Protein AF-A0A4V3AUD9-F1 (afdb_monomer)

Foldseek 3Di:
DDDDDDDVVVVLVQVLPQLAAFDLPWDPDDDTDPSNPCRLVCCCPPCVPPVVSDDPVSSVCSHPVSVCVVVVVDPDD

InterPro domains:
  IPR032466 Metal-dependent hydrolase [SSF51556] (7-75)

Solvent-accessible surface area (backbone atoms only — not comparable to full-atom values): 4727 Å² total; per-residue (Å²): 96,87,79,91,76,83,56,71,65,60,52,47,56,48,64,63,36,91,84,45,62,72,74,48,84,52,55,88,69,79,68,63,42,69,40,56,83,37,40,71,59,45,45,55,47,44,38,26,68,68,66,57,68,34,55,67,68,57,50,50,35,24,67,42,60,50,53,28,61,74,70,65,66,64,88,86,124

Mean predicted aligned error: 3.91 Å

pLDDT: mean 93.03, std 8.97, range [54.25, 98.75]

Sequence (77 aa):
MVIHWGLEEDVLLGMCHPLQMVGSDGIFSGKRHPRLTGTFLRVLGKYVREDGALTLEQAIRKMTSAPAQLMRLHDGR

Radius of gyration: 13.9 Å; Cα contacts (8 Å, |Δi|>4): 64; chains: 1; bounding box: 38×22×37 Å

Organism: NCBI:txid2547811

Secondary structure (DSSP, 8-state):
-----S-HHHHHHHHHSTT---------SSS--THHHHHHHHIIIIIIIIS--S-HHHHHHHHTHHHHHHHT-----

Structure (mmCIF, N/CA/C/O backbone):
data_AF-A0A4V3AUD9-F1
#
_entry.id   AF-A0A4V3AUD9-F1
#
loop_
_atom_site.group_PDB
_atom_site.id
_atom_site.type_symbol
_atom_site.label_atom_id
_atom_site.label_alt_id
_atom_site.label_comp_id
_atom_site.label_asym_id
_atom_site.label_entity_id
_atom_site.label_seq_id
_atom_site.pdbx_PD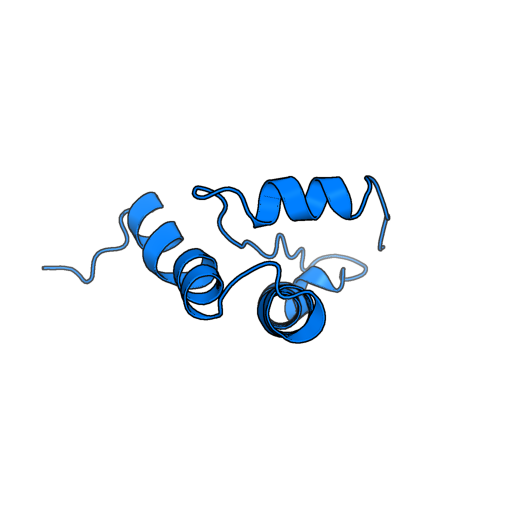B_ins_code
_atom_site.Cartn_x
_atom_site.Cartn_y
_atom_site.Cartn_z
_atom_site.occupancy
_atom_site.B_iso_or_equiv
_atom_site.auth_seq_id
_atom_site.auth_comp_id
_atom_site.auth_asym_id
_atom_site.auth_atom_id
_atom_site.pdbx_PDB_model_num
ATOM 1 N N . MET A 1 1 ? 20.358 2.853 -0.914 1.00 63.81 1 MET A N 1
ATOM 2 C CA . MET A 1 1 ? 20.853 1.736 -1.755 1.00 63.81 1 MET A CA 1
ATOM 3 C C . MET A 1 1 ? 19.638 0.931 -2.167 1.00 63.81 1 MET A C 1
ATOM 5 O O . MET A 1 1 ? 18.864 0.642 -1.273 1.00 63.81 1 MET A O 1
ATOM 9 N N . VAL A 1 2 ? 19.414 0.670 -3.456 1.00 68.94 2 VAL A N 1
ATOM 10 C CA . VAL A 1 2 ? 18.327 -0.216 -3.912 1.00 68.94 2 VAL A CA 1
ATOM 11 C C . VAL A 1 2 ? 18.974 -1.550 -4.238 1.00 68.94 2 VAL A C 1
ATOM 13 O O . VAL A 1 2 ? 19.876 -1.593 -5.070 1.00 68.94 2 VAL A O 1
ATOM 16 N N . ILE A 1 3 ? 18.572 -2.599 -3.530 1.00 72.12 3 ILE A N 1
ATOM 17 C CA . ILE A 1 3 ? 18.996 -3.967 -3.813 1.00 72.12 3 ILE A CA 1
ATOM 18 C C . ILE A 1 3 ? 17.766 -4.651 -4.389 1.00 72.12 3 ILE A C 1
ATOM 20 O O . ILE A 1 3 ? 16.757 -4.780 -3.700 1.00 72.12 3 ILE A O 1
ATOM 24 N N . HIS A 1 4 ? 17.834 -5.026 -5.662 1.00 76.06 4 HIS A N 1
ATOM 25 C CA . HIS A 1 4 ? 16.803 -5.846 -6.281 1.00 76.06 4 HIS A CA 1
ATOM 26 C C . HIS A 1 4 ? 17.095 -7.295 -5.913 1.00 76.06 4 HIS A C 1
ATOM 28 O O . HIS A 1 4 ? 18.031 -7.898 -6.433 1.00 76.06 4 HIS A O 1
ATOM 34 N N . TRP A 1 5 ? 16.340 -7.807 -4.949 1.00 71.00 5 TRP A N 1
ATOM 35 C CA . TRP A 1 5 ? 1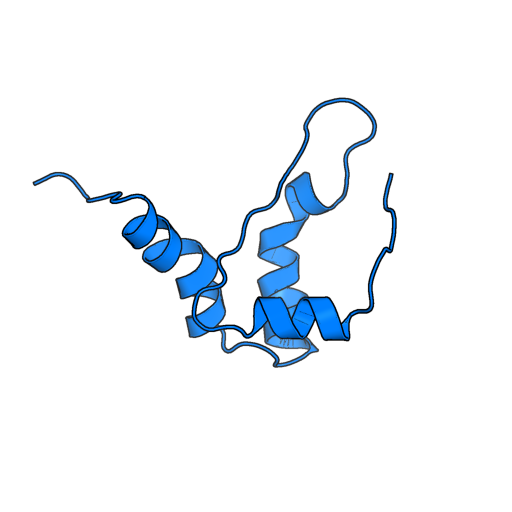6.415 -9.187 -4.498 1.00 71.00 5 TRP A CA 1
ATOM 36 C C . TRP A 1 5 ? 15.012 -9.792 -4.565 1.00 71.00 5 TRP A C 1
ATOM 38 O O . TRP A 1 5 ? 14.068 -9.177 -4.069 1.00 71.00 5 TRP A O 1
ATOM 48 N N . GLY A 1 6 ? 14.892 -10.963 -5.194 1.00 82.38 6 GLY A N 1
ATOM 49 C CA . GLY A 1 6 ? 13.611 -11.591 -5.542 1.00 82.38 6 GLY A CA 1
ATOM 50 C C . GLY A 1 6 ? 13.113 -11.233 -6.948 1.00 82.38 6 GLY A C 1
ATOM 51 O O . GLY A 1 6 ? 13.659 -10.343 -7.608 1.00 82.38 6 GLY A O 1
ATOM 52 N N . LEU A 1 7 ? 12.092 -11.957 -7.409 1.00 90.00 7 LEU A N 1
ATOM 53 C CA . LEU A 1 7 ? 11.403 -11.698 -8.673 1.00 90.00 7 LEU A CA 1
ATOM 54 C C . LEU A 1 7 ? 10.184 -10.799 -8.427 1.00 90.00 7 LEU A C 1
ATOM 56 O O . LEU A 1 7 ? 9.584 -10.821 -7.353 1.00 90.00 7 LEU A O 1
ATOM 60 N N . GLU A 1 8 ? 9.776 -10.018 -9.430 1.00 90.94 8 GLU A N 1
ATOM 61 C CA . GLU A 1 8 ? 8.555 -9.197 -9.328 1.00 90.94 8 GLU A CA 1
ATOM 62 C C . GLU A 1 8 ? 7.313 -10.073 -9.071 1.00 90.94 8 GLU A C 1
ATOM 64 O O . GLU A 1 8 ? 6.394 -9.666 -8.365 1.00 90.94 8 GLU A O 1
ATOM 69 N N . GLU A 1 9 ? 7.315 -11.306 -9.579 1.00 93.50 9 GLU A N 1
ATOM 70 C CA . GLU A 1 9 ? 6.263 -12.303 -9.356 1.00 93.50 9 GLU A CA 1
ATOM 71 C C . GLU A 1 9 ? 6.092 -12.653 -7.870 1.00 93.50 9 GLU A C 1
ATOM 73 O O . GLU A 1 9 ? 4.962 -12.750 -7.392 1.00 93.50 9 GLU A O 1
ATOM 78 N N . ASP A 1 10 ? 7.188 -12.749 -7.111 1.00 93.44 10 ASP A N 1
ATOM 79 C CA . ASP A 1 10 ? 7.142 -13.004 -5.666 1.00 93.44 10 ASP A CA 1
ATOM 80 C C . ASP A 1 10 ? 6.524 -11.814 -4.917 1.00 93.44 10 ASP A C 1
ATOM 82 O O . ASP A 1 10 ? 5.753 -11.974 -3.964 1.00 93.44 10 ASP A O 1
ATOM 86 N N . VAL A 1 11 ? 6.830 -10.594 -5.374 1.00 92.62 11 VAL A N 1
ATOM 87 C CA . VAL A 1 11 ? 6.240 -9.364 -4.832 1.00 92.62 11 VAL A CA 1
ATOM 88 C C . VAL A 1 11 ? 4.741 -9.334 -5.108 1.00 92.62 11 VAL A C 1
ATOM 90 O O . VAL A 1 11 ? 3.967 -9.022 -4.201 1.00 92.62 11 VAL A O 1
ATOM 93 N N . LEU A 1 12 ? 4.319 -9.682 -6.327 1.00 94.94 12 LEU A N 1
ATOM 94 C CA . LEU A 1 12 ? 2.908 -9.743 -6.705 1.00 94.94 12 LEU A CA 1
ATOM 95 C C . LEU A 1 12 ? 2.154 -10.827 -5.932 1.00 94.94 12 LEU A C 1
ATOM 97 O O . LEU A 1 12 ? 1.042 -10.570 -5.472 1.00 94.94 12 LEU A O 1
ATOM 101 N N . LEU A 1 13 ? 2.768 -11.992 -5.706 1.00 94.88 13 LEU A N 1
ATOM 102 C CA . LEU A 1 13 ? 2.189 -13.057 -4.887 1.00 94.88 13 LEU A CA 1
ATOM 103 C C . LEU A 1 13 ? 1.840 -12.544 -3.482 1.00 94.88 13 LEU A C 1
ATOM 105 O O . LEU A 1 13 ? 0.718 -12.727 -3.004 1.00 94.88 13 LEU A O 1
ATOM 109 N N . GLY A 1 14 ? 2.778 -11.841 -2.840 1.00 94.81 14 GLY A N 1
ATOM 110 C CA . GLY A 1 14 ? 2.534 -11.195 -1.552 1.00 94.81 14 GLY A CA 1
ATOM 111 C C . GLY A 1 14 ? 1.495 -10.074 -1.642 1.00 94.81 14 GLY A C 1
ATOM 112 O O . GLY A 1 14 ? 0.565 -10.028 -0.838 1.00 94.81 14 GLY A O 1
ATOM 113 N N . MET A 1 15 ? 1.620 -9.183 -2.628 1.00 95.62 15 MET A N 1
ATOM 114 C CA . MET A 1 15 ? 0.748 -8.016 -2.823 1.00 95.62 15 MET A CA 1
ATOM 115 C C . MET A 1 15 ? -0.727 -8.413 -2.977 1.00 95.62 15 MET A C 1
ATOM 117 O O . MET A 1 15 ? -1.606 -7.813 -2.349 1.00 95.62 15 MET A O 1
ATOM 121 N N . CYS A 1 16 ? -0.998 -9.451 -3.768 1.00 96.12 16 CYS A N 1
ATOM 122 C CA . CYS A 1 16 ? -2.347 -9.928 -4.065 1.00 96.12 16 CYS A CA 1
ATOM 123 C C . CYS A 1 16 ? -2.947 -10.785 -2.942 1.00 96.12 16 CYS A C 1
ATOM 125 O O . CYS A 1 16 ? -4.156 -11.020 -2.930 1.00 96.12 16 CYS A O 1
ATOM 127 N N . HIS A 1 17 ? -2.150 -11.214 -1.956 1.00 97.50 17 HIS A N 1
ATOM 128 C CA . HIS A 1 17 ? -2.663 -12.000 -0.840 1.00 97.50 17 HIS A CA 1
ATOM 129 C C . HIS A 1 17 ? -3.704 -11.198 -0.023 1.00 97.50 17 HIS A C 1
ATOM 131 O O . HIS A 1 17 ? -3.435 -10.046 0.344 1.00 97.50 17 HIS A O 1
ATOM 137 N N . PRO A 1 18 ? -4.871 -11.769 0.345 1.00 95.56 18 PRO A N 1
ATOM 138 C CA . PRO A 1 18 ? -5.947 -11.029 1.021 1.00 95.56 18 PRO A CA 1
ATOM 139 C C . PRO A 1 18 ? -5.557 -10.370 2.354 1.00 95.56 18 PRO A C 1
ATOM 141 O O . PRO A 1 18 ? -6.142 -9.356 2.737 1.00 95.56 18 PRO A O 1
ATOM 144 N N . LEU A 1 19 ? -4.565 -10.935 3.053 1.00 96.50 19 LEU A N 1
ATOM 145 C CA . LEU A 1 19 ? -4.088 -10.446 4.355 1.00 96.50 19 LEU A CA 1
ATOM 146 C C . LEU A 1 19 ? -2.895 -9.483 4.274 1.00 96.50 19 LEU A C 1
ATOM 148 O O . LEU A 1 19 ? -2.494 -8.934 5.297 1.00 96.50 19 LEU A O 1
ATOM 152 N N . GLN A 1 20 ? -2.303 -9.274 3.096 1.00 97.50 20 GLN A N 1
ATOM 153 C CA . GLN A 1 20 ? -1.170 -8.356 2.977 1.00 97.50 20 GLN A CA 1
ATOM 154 C C . GLN A 1 20 ? -1.621 -6.906 3.195 1.00 97.50 20 GLN A C 1
ATOM 156 O O . GLN A 1 20 ? -2.671 -6.502 2.694 1.00 97.50 20 GLN A O 1
ATOM 161 N N . MET A 1 21 ? -0.801 -6.131 3.909 1.00 98.31 21 MET A N 1
ATOM 162 C CA . MET A 1 21 ? -0.971 -4.695 4.151 1.00 98.31 21 MET A CA 1
ATOM 163 C C . MET A 1 21 ? 0.284 -3.932 3.737 1.00 98.31 21 MET A C 1
ATOM 165 O O . MET A 1 21 ? 1.397 -4.461 3.792 1.00 98.31 21 MET A O 1
ATOM 169 N N . VAL A 1 22 ? 0.104 -2.684 3.309 1.00 98.06 22 VAL A N 1
ATOM 170 C CA . VAL A 1 22 ? 1.193 -1.853 2.784 1.00 98.06 22 VAL A CA 1
ATOM 171 C C . VAL A 1 22 ? 1.902 -1.132 3.929 1.00 98.06 22 VAL A C 1
ATOM 173 O O . VAL A 1 22 ? 1.286 -0.375 4.673 1.00 98.06 22 VAL A O 1
ATOM 176 N N . GLY A 1 23 ? 3.216 -1.317 4.024 1.00 97.00 23 GLY A N 1
ATOM 177 C CA . GLY A 1 23 ? 4.104 -0.547 4.891 1.00 97.00 23 GLY A CA 1
ATOM 178 C C . GLY A 1 23 ? 5.319 -0.082 4.096 1.00 97.00 23 GLY A C 1
ATOM 179 O O . GLY A 1 23 ? 5.831 -0.823 3.261 1.00 97.00 23 GLY A O 1
ATOM 180 N N . SER A 1 24 ? 5.772 1.154 4.318 1.00 96.75 24 SER A N 1
ATOM 181 C CA . SER A 1 24 ? 6.895 1.711 3.553 1.00 96.75 24 SER A CA 1
ATOM 182 C C . SER A 1 24 ? 8.248 1.137 3.958 1.00 96.75 24 SER A C 1
ATOM 184 O O . SER A 1 24 ? 9.157 1.116 3.131 1.00 96.75 24 SER A O 1
ATOM 186 N N . ASP A 1 25 ? 8.396 0.721 5.221 1.00 94.88 25 ASP A N 1
ATOM 187 C CA . ASP A 1 25 ? 9.689 0.360 5.822 1.00 94.88 25 ASP A CA 1
ATOM 188 C C . ASP A 1 25 ? 10.766 1.438 5.536 1.00 94.88 25 ASP A C 1
ATOM 190 O O . ASP A 1 25 ? 11.917 1.192 5.151 1.00 94.88 25 ASP A O 1
ATOM 194 N N . GLY A 1 26 ? 10.336 2.701 5.596 1.00 93.88 26 GLY A N 1
ATOM 195 C CA . GLY A 1 26 ? 11.173 3.855 5.313 1.00 93.88 26 GLY A CA 1
ATOM 196 C C . GLY A 1 26 ? 12.192 4.091 6.426 1.00 93.88 26 GLY A C 1
ATOM 197 O O . GLY A 1 26 ? 11.817 4.356 7.562 1.00 93.88 26 GLY A O 1
ATOM 198 N N . ILE A 1 27 ? 13.482 4.067 6.085 1.00 94.19 27 ILE A N 1
ATOM 199 C CA . ILE A 1 27 ? 14.576 4.397 7.006 1.00 94.19 27 ILE A CA 1
ATOM 200 C C . ILE A 1 27 ? 15.088 5.804 6.673 1.00 94.19 27 ILE A C 1
ATOM 202 O O . ILE A 1 27 ? 15.463 6.082 5.530 1.00 94.19 27 ILE A O 1
ATOM 206 N N . PHE A 1 28 ? 15.082 6.696 7.667 1.00 91.50 28 PHE A N 1
ATOM 207 C CA . PHE A 1 28 ? 15.464 8.107 7.503 1.00 91.50 28 PHE A CA 1
ATOM 208 C C . PHE A 1 28 ? 16.978 8.352 7.526 1.00 91.50 28 PHE A C 1
ATOM 210 O O . PHE A 1 28 ? 17.433 9.394 7.048 1.00 91.50 28 PHE A O 1
ATOM 217 N N . SER A 1 29 ? 17.756 7.414 8.065 1.00 91.69 29 SER A N 1
ATOM 218 C CA . SER A 1 29 ? 19.212 7.511 8.148 1.00 91.69 29 SER A CA 1
ATOM 219 C C . SER A 1 29 ? 19.902 7.061 6.853 1.00 91.69 29 SER A C 1
ATOM 221 O O . SER A 1 29 ? 19.412 6.210 6.108 1.00 91.69 29 SER A O 1
ATOM 223 N N . GLY A 1 30 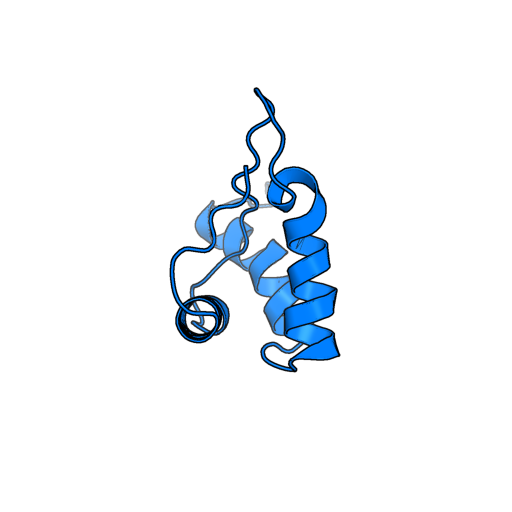? 21.076 7.639 6.577 1.00 88.38 30 GLY A N 1
ATOM 224 C CA . GLY A 1 30 ? 21.910 7.273 5.429 1.00 88.38 30 GLY A CA 1
ATOM 225 C C . GLY A 1 30 ? 21.297 7.605 4.060 1.00 88.38 30 GLY A C 1
ATOM 226 O O . GLY A 1 30 ? 20.494 8.529 3.903 1.00 88.38 30 GLY A O 1
ATOM 227 N N . LYS A 1 31 ? 21.709 6.860 3.022 1.00 88.06 31 LYS A N 1
ATOM 228 C CA . LYS A 1 31 ? 21.206 7.044 1.649 1.00 88.06 31 LYS A CA 1
ATOM 229 C C . LYS A 1 31 ? 19.787 6.483 1.522 1.00 88.06 31 LYS A C 1
ATOM 231 O O . LYS A 1 31 ? 19.611 5.275 1.340 1.00 88.06 31 LYS A O 1
ATOM 236 N N . ARG A 1 32 ? 18.807 7.389 1.543 1.00 88.06 32 ARG A N 1
ATOM 237 C CA . ARG A 1 32 ? 17.362 7.110 1.498 1.00 88.06 32 ARG A CA 1
ATOM 238 C C . ARG A 1 32 ? 16.982 6.157 0.358 1.00 88.06 32 ARG A C 1
ATOM 240 O O . ARG A 1 32 ? 17.377 6.352 -0.792 1.00 88.06 32 ARG A O 1
ATOM 247 N N . HIS A 1 33 ? 16.210 5.123 0.686 1.00 92.81 33 HIS A N 1
ATOM 248 C CA . HIS A 1 33 ? 15.592 4.232 -0.298 1.00 92.81 33 HIS A CA 1
ATOM 249 C C . HIS A 1 33 ? 14.304 4.879 -0.853 1.00 92.81 33 HIS A C 1
ATOM 251 O O . HIS A 1 33 ? 13.558 5.454 -0.058 1.00 92.81 33 HIS A O 1
ATOM 257 N N . PRO A 1 34 ? 13.972 4.751 -2.156 1.00 94.06 34 PRO A N 1
ATOM 258 C CA . PRO A 1 34 ? 12.754 5.338 -2.742 1.00 94.06 34 PRO A CA 1
ATOM 259 C C . PRO A 1 34 ? 11.446 4.957 -2.028 1.00 94.06 34 PRO A C 1
ATOM 261 O O . PRO A 1 34 ? 10.495 5.733 -1.997 1.00 94.06 34 PRO A O 1
ATOM 264 N N . ARG A 1 35 ? 11.412 3.779 -1.389 1.00 95.00 35 ARG A N 1
ATOM 265 C CA . ARG A 1 35 ? 10.287 3.307 -0.555 1.00 95.00 35 ARG A CA 1
ATOM 266 C C . ARG A 1 35 ? 9.902 4.273 0.572 1.00 95.00 35 ARG A C 1
ATOM 268 O O . ARG A 1 35 ? 8.736 4.301 0.950 1.00 95.00 35 ARG A O 1
ATOM 275 N N . LEU A 1 36 ? 10.840 5.097 1.052 1.00 95.81 36 LEU A N 1
ATOM 276 C CA . LEU A 1 36 ? 10.591 6.086 2.104 1.00 95.81 3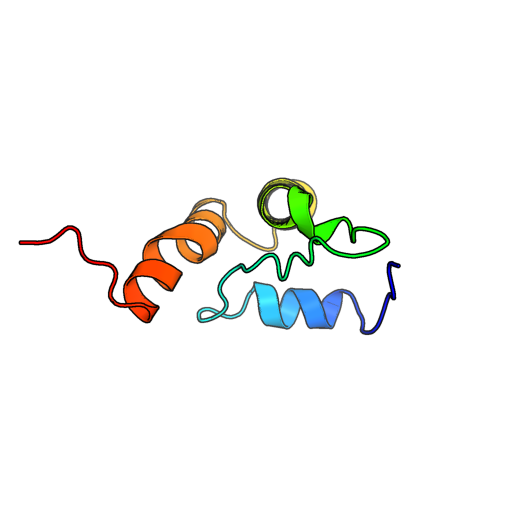6 LEU A CA 1
ATOM 277 C C . LEU A 1 36 ? 9.446 7.041 1.741 1.00 95.81 36 LEU A C 1
ATOM 279 O O . LEU A 1 36 ? 8.622 7.346 2.594 1.00 95.81 36 LEU A O 1
ATOM 283 N N . THR A 1 37 ? 9.383 7.490 0.487 1.00 95.81 37 THR A N 1
ATOM 284 C CA . THR A 1 37 ? 8.396 8.484 0.031 1.00 95.81 37 THR A CA 1
ATOM 285 C C . THR A 1 37 ? 7.465 7.959 -1.058 1.00 95.81 37 THR A C 1
ATOM 287 O O . THR A 1 37 ? 6.404 8.530 -1.281 1.00 95.81 37 THR A O 1
ATOM 290 N N . GLY A 1 38 ? 7.837 6.875 -1.742 1.00 97.00 38 GLY A N 1
ATOM 291 C CA . GLY A 1 38 ? 7.133 6.402 -2.932 1.00 97.00 38 GLY A CA 1
ATOM 292 C C . GLY A 1 38 ? 6.221 5.195 -2.734 1.00 97.00 38 GLY A C 1
ATOM 293 O O . GLY A 1 38 ? 5.528 4.843 -3.679 1.00 97.00 38 GLY A O 1
ATOM 294 N N . THR A 1 39 ? 6.208 4.535 -1.569 1.00 97.75 39 THR A N 1
ATOM 295 C CA . THR A 1 39 ? 5.541 3.220 -1.427 1.00 97.75 39 THR A CA 1
ATOM 296 C C . THR A 1 39 ? 4.056 3.259 -1.792 1.00 97.75 39 THR A C 1
ATOM 298 O O . THR A 1 39 ? 3.626 2.520 -2.674 1.00 97.75 39 THR A O 1
ATOM 301 N N . PHE A 1 40 ? 3.281 4.152 -1.175 1.00 98.44 40 PHE A N 1
AT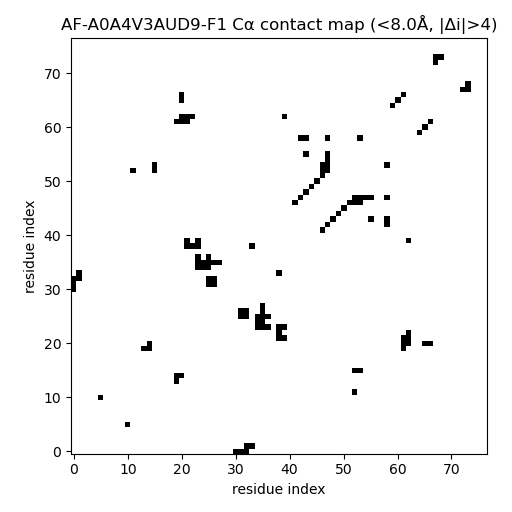OM 302 C CA . PHE A 1 40 ? 1.837 4.250 -1.415 1.00 98.44 40 PHE A CA 1
ATOM 303 C C . PHE A 1 40 ? 1.523 4.689 -2.854 1.00 98.44 40 PHE A C 1
ATOM 305 O O . PHE A 1 40 ? 0.637 4.136 -3.500 1.00 98.44 40 PHE A O 1
ATOM 312 N N . LEU A 1 41 ? 2.313 5.620 -3.400 1.00 98.19 41 LEU A N 1
ATOM 313 C CA . LEU A 1 41 ? 2.172 6.071 -4.786 1.00 98.19 41 LEU A CA 1
ATOM 314 C C . LEU A 1 41 ? 2.509 4.964 -5.789 1.00 98.19 41 LEU A C 1
ATOM 316 O O . LEU A 1 41 ? 1.832 4.837 -6.803 1.00 98.19 41 LEU A O 1
ATOM 320 N N . ARG A 1 42 ? 3.518 4.132 -5.502 1.00 97.38 42 ARG A N 1
ATOM 321 C CA . ARG A 1 42 ? 3.866 2.976 -6.334 1.00 97.38 42 ARG A CA 1
ATOM 322 C C . ARG A 1 42 ? 2.751 1.939 -6.322 1.00 97.38 42 ARG A C 1
ATOM 324 O O . ARG A 1 42 ? 2.459 1.391 -7.374 1.00 97.38 42 ARG A O 1
ATOM 331 N N . VAL A 1 43 ? 2.100 1.703 -5.181 1.00 98.38 43 VAL A N 1
ATOM 332 C CA . VAL A 1 43 ? 0.943 0.796 -5.123 1.00 98.38 43 VAL A CA 1
ATOM 333 C C . VAL A 1 43 ? -0.186 1.288 -6.027 1.00 98.38 43 VAL A C 1
ATOM 335 O O . VAL A 1 43 ? -0.668 0.528 -6.860 1.00 98.38 43 VAL A O 1
ATOM 338 N N . L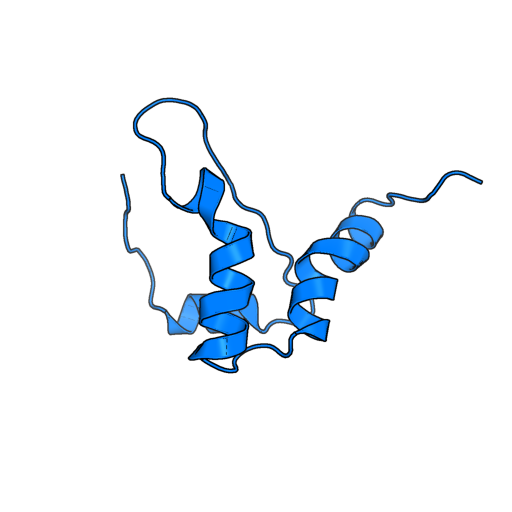EU A 1 44 ? -0.555 2.566 -5.930 1.00 98.75 44 LEU A N 1
ATOM 339 C CA . LEU A 1 44 ? -1.631 3.145 -6.742 1.00 98.75 44 LEU A CA 1
ATOM 340 C C . LEU A 1 44 ? -1.270 3.281 -8.233 1.00 98.75 44 LEU A C 1
ATOM 342 O O . LEU A 1 44 ? -2.113 3.082 -9.101 1.00 98.75 44 LEU A O 1
ATOM 346 N N . GLY A 1 45 ? -0.028 3.641 -8.549 1.00 98.62 45 GLY A N 1
ATOM 347 C CA . GLY A 1 45 ? 0.421 3.833 -9.928 1.00 98.62 45 GLY A CA 1
ATOM 348 C C . GLY A 1 45 ? 0.717 2.514 -10.630 1.00 98.62 45 GLY A C 1
ATOM 349 O O . GLY A 1 45 ? 0.102 2.202 -11.644 1.00 98.62 45 GLY A O 1
ATOM 350 N N . LYS A 1 46 ? 1.629 1.725 -10.062 1.00 97.56 46 LYS A N 1
ATOM 351 C CA . LYS A 1 46 ? 2.092 0.485 -10.678 1.00 97.56 46 LYS A CA 1
ATOM 352 C C . LYS A 1 46 ? 1.086 -0.649 -10.486 1.00 97.56 46 LYS A C 1
ATOM 354 O O . LYS A 1 46 ? 0.548 -1.149 -11.461 1.00 97.56 46 LYS A O 1
ATOM 359 N N . TYR A 1 47 ? 0.776 -1.025 -9.244 1.00 98.06 47 TYR A N 1
ATOM 360 C CA . TYR A 1 47 ? 0.008 -2.256 -8.991 1.00 98.06 47 TYR A CA 1
ATOM 361 C C . TYR A 1 47 ? -1.503 -2.123 -9.217 1.00 98.06 47 TYR A C 1
ATOM 363 O O . TYR A 1 47 ? -2.163 -3.133 -9.443 1.00 98.06 47 TYR A O 1
ATOM 371 N N . VAL A 1 48 ? -2.057 -0.907 -9.173 1.00 98.62 48 VAL A N 1
ATOM 372 C CA . VAL A 1 48 ? -3.472 -0.665 -9.508 1.00 98.62 48 VAL A CA 1
ATOM 373 C C . VAL A 1 48 ? -3.632 -0.258 -10.971 1.00 98.62 48 VAL A C 1
ATOM 375 O O . VAL A 1 48 ? -4.304 -0.950 -11.726 1.00 98.62 48 VAL A O 1
ATOM 378 N N . ARG A 1 49 ? -3.034 0.866 -11.389 1.00 98.62 49 ARG A N 1
ATOM 379 C CA . ARG A 1 49 ? -3.299 1.442 -12.718 1.00 98.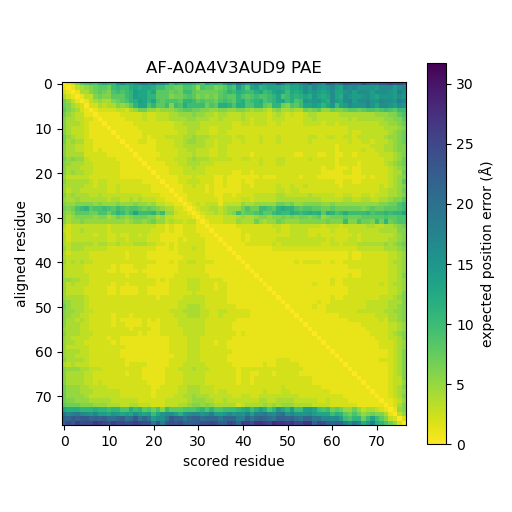62 49 ARG A CA 1
ATOM 380 C C . ARG A 1 49 ? -2.559 0.736 -13.855 1.00 98.62 49 ARG A C 1
ATOM 382 O O . ARG A 1 49 ? -3.156 0.547 -14.907 1.00 98.62 49 ARG A O 1
ATOM 389 N N . GLU A 1 50 ? -1.275 0.428 -13.690 1.00 98.44 50 GLU A N 1
ATOM 390 C CA . GLU A 1 50 ? -0.444 -0.107 -14.784 1.00 98.44 50 GLU A CA 1
ATOM 391 C C . GLU A 1 50 ? -0.580 -1.628 -14.912 1.00 98.44 50 GLU A C 1
ATOM 393 O O . GLU A 1 50 ? -0.872 -2.126 -15.995 1.00 98.44 50 GLU A O 1
ATOM 398 N N . ASP A 1 51 ? -0.418 -2.357 -13.808 1.00 97.00 51 ASP A N 1
ATOM 399 C CA . ASP A 1 51 ? -0.403 -3.822 -13.806 1.00 97.00 51 ASP A CA 1
ATOM 400 C C . ASP A 1 51 ? -1.807 -4.432 -13.635 1.00 97.00 51 ASP A C 1
ATOM 402 O O . ASP A 1 51 ? -2.002 -5.612 -13.914 1.00 97.00 51 ASP A O 1
ATOM 406 N N . GLY A 1 52 ? -2.782 -3.670 -13.119 1.00 97.75 52 GLY A N 1
ATOM 407 C CA . GLY A 1 52 ? -4.124 -4.185 -12.813 1.00 97.75 52 GLY A CA 1
ATOM 408 C C . GLY A 1 52 ? -4.150 -5.303 -11.759 1.00 97.75 52 GLY A C 1
ATOM 409 O O . GLY A 1 52 ? -5.146 -6.013 -11.639 1.00 97.75 52 GLY A O 1
ATOM 410 N N . ALA A 1 53 ? -3.065 -5.479 -10.998 1.00 97.62 53 ALA A N 1
ATOM 411 C CA . ALA A 1 53 ? -2.913 -6.547 -10.011 1.00 97.62 53 ALA A CA 1
ATOM 412 C C . ALA A 1 53 ? -3.859 -6.384 -8.809 1.00 97.62 53 ALA A C 1
ATOM 414 O O . ALA A 1 53 ? -4.230 -7.363 -8.163 1.00 97.62 53 ALA A O 1
ATOM 415 N N . LEU A 1 54 ? -4.255 -5.145 -8.506 1.00 98.44 54 LEU A N 1
ATOM 416 C CA . LEU A 1 54 ? -5.234 -4.802 -7.482 1.00 98.44 54 LEU A CA 1
ATOM 417 C C . LEU A 1 54 ? -6.300 -3.870 -8.060 1.00 98.44 54 LEU A C 1
ATOM 419 O O . LEU A 1 54 ? -5.996 -2.946 -8.811 1.00 98.44 54 LEU A O 1
ATOM 423 N N . THR A 1 55 ? -7.541 -4.029 -7.608 1.00 98.62 55 THR A N 1
ATOM 424 C CA . THR A 1 55 ? -8.541 -2.954 -7.710 1.00 98.62 55 THR A CA 1
ATOM 425 C C . THR A 1 55 ? -8.156 -1.782 -6.802 1.00 98.62 55 THR A C 1
ATOM 427 O O . THR A 1 55 ? -7.428 -1.947 -5.811 1.00 98.62 55 THR A O 1
ATOM 430 N N . LEU A 1 56 ? -8.666 -0.586 -7.106 1.00 98.69 56 LEU A N 1
ATOM 431 C CA . LEU A 1 56 ? -8.420 0.595 -6.278 1.00 98.69 56 LEU A CA 1
ATOM 432 C C . LEU A 1 56 ? -8.938 0.378 -4.848 1.00 98.69 56 LEU A C 1
ATOM 434 O O . LEU A 1 56 ? -8.249 0.699 -3.883 1.00 98.69 56 LEU A O 1
ATOM 438 N N . GLU A 1 57 ? -10.107 -0.238 -4.700 1.00 98.62 57 GLU A N 1
ATOM 439 C CA . GLU A 1 57 ? -10.746 -0.550 -3.424 1.00 98.62 57 GLU A CA 1
ATOM 440 C C . GLU A 1 57 ? -9.897 -1.512 -2.584 1.00 98.62 57 GLU A C 1
AT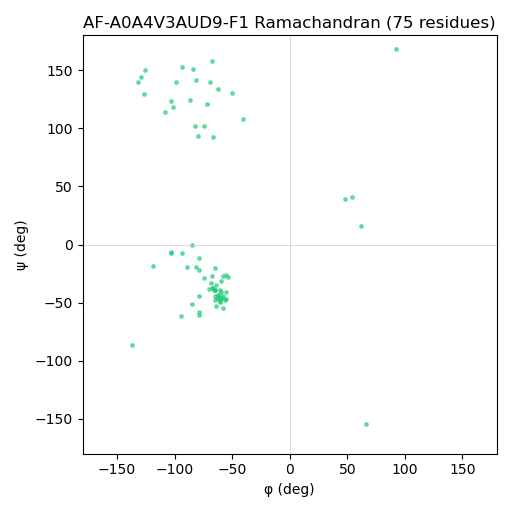OM 442 O O . GLU A 1 57 ? -9.703 -1.287 -1.385 1.00 98.62 57 GLU A O 1
ATOM 447 N N . GLN A 1 58 ? -9.334 -2.557 -3.206 1.00 98.62 58 GLN A N 1
ATOM 448 C CA . GLN A 1 58 ? -8.405 -3.469 -2.533 1.00 98.62 58 GLN A CA 1
ATOM 449 C C . GLN A 1 58 ? -7.158 -2.728 -2.049 1.00 98.62 58 GLN A C 1
ATOM 451 O O . GLN A 1 58 ? -6.767 -2.893 -0.891 1.00 98.62 58 GLN A O 1
ATOM 456 N N . ALA A 1 59 ? -6.550 -1.896 -2.898 1.00 98.62 59 ALA A N 1
ATOM 457 C CA . ALA A 1 59 ? -5.375 -1.121 -2.522 1.00 98.62 59 ALA A CA 1
ATOM 458 C C . ALA A 1 59 ? -5.677 -0.175 -1.350 1.00 98.62 59 ALA A C 1
ATOM 460 O O . ALA A 1 59 ? -4.962 -0.199 -0.347 1.00 98.62 59 ALA A O 1
ATOM 461 N N . ILE A 1 60 ? -6.768 0.599 -1.419 1.00 98.62 60 ILE A N 1
ATOM 462 C CA . ILE A 1 60 ? -7.180 1.506 -0.339 1.00 98.62 60 ILE A CA 1
ATOM 463 C C . ILE A 1 60 ? -7.418 0.732 0.958 1.00 98.62 60 ILE A C 1
ATOM 465 O O . ILE A 1 60 ? -6.871 1.123 1.991 1.00 98.62 60 ILE A O 1
ATOM 469 N N . ARG A 1 61 ? -8.134 -0.401 0.927 1.00 98.25 61 ARG A N 1
ATOM 470 C CA . ARG A 1 61 ? -8.335 -1.256 2.111 1.00 98.25 61 ARG A CA 1
ATOM 471 C C . ARG A 1 61 ? -7.004 -1.682 2.739 1.00 98.25 61 ARG A C 1
ATOM 473 O O . ARG A 1 61 ? -6.839 -1.560 3.953 1.00 98.25 61 ARG A O 1
ATOM 480 N N . LYS A 1 62 ? -6.049 -2.147 1.926 1.00 98.62 62 LYS A N 1
ATOM 481 C CA . LYS A 1 62 ? -4.708 -2.591 2.359 1.00 98.62 62 LYS A CA 1
ATOM 482 C C . LYS A 1 62 ? -3.847 -1.469 2.955 1.00 98.62 62 LYS A C 1
ATOM 484 O O . LYS A 1 62 ? -2.896 -1.765 3.677 1.00 98.62 62 LYS A O 1
ATOM 489 N N . MET A 1 63 ? -4.173 -0.209 2.659 1.00 98.62 63 MET A N 1
ATOM 490 C CA . MET A 1 63 ? -3.478 0.995 3.138 1.00 98.62 63 MET A CA 1
ATOM 491 C C . MET A 1 63 ? -4.223 1.720 4.276 1.00 98.62 63 MET A C 1
ATOM 493 O O . MET A 1 63 ? -3.678 2.672 4.827 1.00 98.62 63 MET A O 1
ATOM 497 N N . THR A 1 64 ? -5.448 1.302 4.631 1.00 97.94 64 THR A N 1
ATOM 498 C CA . THR A 1 64 ? -6.311 2.015 5.598 1.00 97.94 64 THR A CA 1
ATOM 499 C C . THR A 1 64 ? -7.007 1.073 6.589 1.00 97.94 64 THR A C 1
ATOM 501 O O . THR A 1 64 ? -6.493 0.821 7.677 1.00 97.94 64 THR A O 1
ATOM 504 N N . SER A 1 65 ? -8.173 0.527 6.238 1.00 97.12 65 SER A N 1
ATOM 505 C CA . SER A 1 65 ? -9.026 -0.222 7.164 1.00 97.12 65 SER A CA 1
ATOM 506 C C . SER A 1 65 ? -8.424 -1.555 7.601 1.00 97.12 65 SER A C 1
ATOM 508 O O . SER A 1 65 ? -8.608 -1.934 8.751 1.00 97.12 65 SER A O 1
ATOM 510 N N . ALA A 1 66 ? -7.661 -2.248 6.749 1.00 97.56 66 ALA A N 1
ATOM 511 C CA . ALA A 1 66 ? -6.980 -3.484 7.143 1.00 97.56 66 ALA A CA 1
ATOM 512 C C . ALA A 1 66 ? -5.914 -3.255 8.239 1.00 97.56 66 ALA A C 1
ATOM 514 O O . ALA A 1 66 ? -6.009 -3.909 9.281 1.00 97.56 66 ALA A O 1
ATOM 515 N N . PRO A 1 67 ? -4.948 -2.322 8.086 1.00 97.50 67 PRO A N 1
ATOM 516 C CA . PRO A 1 67 ? -4.005 -2.032 9.165 1.00 97.50 67 PRO A CA 1
ATOM 517 C C . PRO A 1 67 ? -4.682 -1.446 10.409 1.00 97.50 67 PRO A C 1
ATOM 519 O O . PRO A 1 67 ? -4.290 -1.802 11.519 1.00 97.50 67 PRO A O 1
ATOM 522 N N . ALA A 1 68 ? -5.733 -0.628 10.259 1.00 96.94 68 ALA A N 1
ATOM 523 C CA . ALA A 1 68 ? -6.511 -0.140 11.401 1.00 96.94 68 ALA A CA 1
ATOM 524 C C . ALA A 1 68 ? -7.180 -1.286 12.185 1.00 96.94 68 ALA A C 1
ATOM 526 O O . ALA A 1 68 ? -7.095 -1.320 13.410 1.00 96.94 68 ALA A O 1
ATOM 527 N N . GLN A 1 69 ? -7.775 -2.264 11.490 1.00 95.75 69 GLN A N 1
ATOM 528 C CA . GLN A 1 69 ? -8.356 -3.466 12.099 1.00 95.75 69 GLN A CA 1
ATOM 529 C C . GLN A 1 69 ? -7.298 -4.315 12.810 1.00 95.75 69 GLN A C 1
ATOM 531 O O . GLN A 1 69 ? -7.518 -4.726 13.949 1.00 95.75 69 GLN A O 1
ATOM 536 N N . LEU A 1 70 ? -6.144 -4.551 12.171 1.00 95.88 70 LEU A N 1
ATOM 537 C CA . LEU A 1 70 ? -5.058 -5.333 12.770 1.00 95.88 70 LEU A CA 1
ATOM 538 C C . LEU A 1 70 ? -4.545 -4.680 14.061 1.00 95.88 70 LEU A C 1
ATOM 540 O O . LEU A 1 70 ? -4.364 -5.358 15.070 1.00 95.88 70 LEU A O 1
ATOM 544 N N . MET A 1 71 ? -4.315 -3.366 14.026 1.00 96.50 71 MET A N 1
ATOM 545 C CA . MET A 1 71 ? -3.762 -2.603 15.147 1.00 96.50 71 MET A CA 1
ATOM 546 C C . MET A 1 71 ? -4.817 -2.155 16.165 1.00 96.50 71 MET A C 1
ATOM 548 O O . MET A 1 71 ? -4.464 -1.518 17.154 1.00 96.50 71 MET A O 1
ATOM 552 N N . ARG A 1 72 ? -6.098 -2.488 15.945 1.00 95.56 72 ARG A N 1
ATOM 553 C CA . ARG A 1 72 ? -7.231 -2.074 16.792 1.00 95.56 72 ARG A CA 1
ATOM 554 C C . ARG A 1 72 ? -7.301 -0.557 16.982 1.00 95.56 72 ARG A C 1
ATOM 556 O O . ARG A 1 72 ? -7.575 -0.058 18.072 1.00 95.56 72 ARG A O 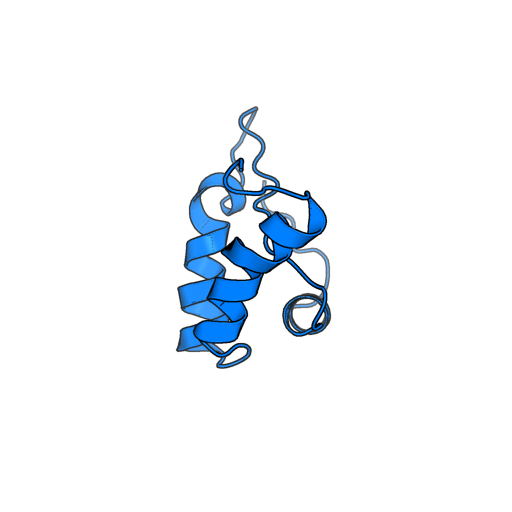1
ATOM 563 N N . LEU A 1 73 ? -7.042 0.177 15.902 1.00 95.44 73 LEU A N 1
ATOM 564 C CA . LEU A 1 73 ? -7.203 1.624 15.863 1.00 95.44 73 LEU A CA 1
ATOM 565 C C . LEU A 1 73 ? -8.688 1.924 15.669 1.00 95.44 73 LEU A C 1
ATOM 567 O O . LEU A 1 73 ? -9.200 1.905 14.551 1.00 95.44 73 LEU A O 1
ATOM 571 N N . HIS A 1 74 ? -9.380 2.123 16.784 1.00 87.38 74 HIS A N 1
ATOM 572 C CA . HIS A 1 74 ? -10.783 2.508 16.811 1.00 87.38 74 HIS A CA 1
ATOM 573 C C . HIS A 1 74 ? -10.898 4.017 17.026 1.00 87.38 74 HIS A C 1
ATOM 575 O O . HIS A 1 74 ? -10.172 4.585 17.844 1.00 87.38 74 HIS A O 1
ATOM 581 N N . ASP A 1 75 ? -11.839 4.649 16.326 1.00 80.50 75 ASP A N 1
ATOM 582 C CA . ASP A 1 75 ? -12.276 6.011 16.627 1.00 80.50 75 ASP A CA 1
ATOM 583 C C . ASP A 1 75 ? -12.980 5.967 17.984 1.00 80.50 75 ASP A C 1
ATOM 585 O O . ASP A 1 75 ? -14.154 5.606 18.058 1.00 80.50 75 ASP A O 1
ATOM 589 N N . GLY A 1 76 ? -12.220 6.209 19.057 1.00 68.31 76 GLY A N 1
ATOM 590 C CA . GLY A 1 76 ? -12.633 6.003 20.443 1.00 68.31 76 GLY A CA 1
ATOM 591 C C . GLY A 1 76 ? -14.077 6.425 20.715 1.00 68.31 76 GLY A C 1
ATOM 592 O O . GLY A 1 76 ? -14.393 7.614 20.766 1.00 68.31 76 GLY A O 1
ATOM 593 N N . ARG A 1 77 ? -14.930 5.420 20.909 1.00 54.25 77 ARG A N 1
ATOM 594 C CA . ARG A 1 77 ? -16.110 5.471 21.767 1.00 54.25 77 ARG A CA 1
ATOM 595 C C . ARG A 1 77 ? -15.884 4.492 22.903 1.00 54.25 77 ARG A C 1
ATOM 597 O O . ARG A 1 77 ? -15.304 3.418 22.618 1.00 54.25 77 ARG A O 1
#